Protein AF-A0A2V9VZ73-F1 (afdb_monomer_lite)

Foldseek 3Di:
DPQCPDDPPNHNPQFVHDDWAFDDPPPPDQQWAFFWKAAPVGDIFTFIAGSFTFDPDGAFAGIATPVRTRAKHWDDRPNFTDIDGSTCLCDDVVSCPPYDTPHDNVRSVVVVVVRVVCRVVVNDHHGD

Sequence (128 aa):
AFFGGSSIYNGLDLTNGVWFNTYSNKGKGTGKTAVEISFPKSSQLDLYWQDGPELNGWGEIISKYPDGTAAMVEGSSGKGWVILSGLHPEATASWESGMSFTTSVSSQNAYAKTLINAALNGTTLSHY

pLDDT: mean 90.58, std 9.81, range [54.84, 98.25]

Secondary structure (DSSP, 8-state):
--TTS--TTT----STT---PBPP-TT-SSS-EEEEEE-TTS-EEEEEESSPBP-TTSSEEEEE-TTS-EEEEEEEETTEEEEEESSBTT--TTTTTT---SS-HHHHHHHHHHHHHHHHHTPPPP--

Radius of gyration: 14.32 Å; chains: 1; bounding box: 33×35×33 Å

Structure (mmCIF, N/CA/C/O backbone):
data_AF-A0A2V9VZ73-F1
#
_entry.id   AF-A0A2V9VZ73-F1
#
loop_
_atom_site.group_PDB
_atom_site.id
_atom_site.type_symbol
_atom_site.label_atom_id
_atom_site.label_alt_id
_atom_site.label_comp_id
_atom_site.label_asym_id
_atom_site.label_entity_id
_atom_site.label_seq_id
_atom_site.pdbx_PDB_ins_code
_atom_site.Cartn_x
_atom_site.Cartn_y
_atom_site.Cartn_z
_atom_site.occupancy
_atom_site.B_iso_or_equiv
_atom_site.auth_seq_id
_atom_site.auth_comp_id
_atom_site.auth_asym_id
_atom_site.auth_atom_id
_atom_site.pdbx_PDB_model_num
ATOM 1 N N . ALA A 1 1 ? 10.093 11.565 -8.812 1.00 54.84 1 ALA A N 1
ATOM 2 C CA . ALA A 1 1 ? 9.963 10.150 -9.206 1.00 54.84 1 ALA A CA 1
ATOM 3 C C . ALA A 1 1 ? 9.982 9.302 -7.942 1.00 54.84 1 ALA A C 1
ATOM 5 O O . ALA A 1 1 ? 10.735 9.630 -7.030 1.00 54.84 1 ALA A O 1
ATOM 6 N N . PHE A 1 2 ? 9.130 8.281 -7.866 1.00 68.38 2 PHE A N 1
ATOM 7 C CA . PHE A 1 2 ? 9.147 7.291 -6.788 1.00 68.38 2 PHE A CA 1
ATOM 8 C C . PHE A 1 2 ? 10.454 6.483 -6.862 1.00 68.38 2 PHE A C 1
ATOM 10 O O . PHE A 1 2 ? 10.811 6.027 -7.943 1.00 68.38 2 PHE A O 1
ATOM 17 N N . PHE A 1 3 ? 11.183 6.336 -5.748 1.00 68.94 3 PHE A N 1
ATOM 18 C CA . PHE A 1 3 ? 12.552 5.789 -5.763 1.00 68.94 3 PHE A CA 1
ATOM 19 C C . PHE A 1 3 ? 12.641 4.358 -6.316 1.00 68.94 3 PHE A C 1
ATOM 21 O O . PHE A 1 3 ? 13.590 4.057 -7.033 1.00 68.94 3 PHE A O 1
ATOM 28 N N . GLY A 1 4 ? 11.660 3.504 -5.998 1.00 72.56 4 GLY A N 1
ATOM 29 C CA . GLY A 1 4 ? 11.609 2.114 -6.467 1.00 72.56 4 GLY A CA 1
ATOM 30 C C . GLY A 1 4 ? 11.021 1.930 -7.870 1.00 72.56 4 GLY A C 1
ATOM 31 O O . GLY A 1 4 ? 10.929 0.800 -8.339 1.00 72.56 4 GLY A O 1
ATOM 32 N N . GLY A 1 5 ? 10.574 3.013 -8.508 1.00 73.44 5 GLY A N 1
ATOM 33 C CA . GLY A 1 5 ? 10.045 2.997 -9.867 1.00 73.44 5 GLY A CA 1
ATOM 34 C C . GLY A 1 5 ? 11.133 3.294 -10.892 1.00 73.44 5 GLY A C 1
ATOM 35 O O . GLY A 1 5 ? 12.227 3.756 -10.554 1.00 73.44 5 GLY A O 1
ATOM 36 N N . SER A 1 6 ? 10.820 3.083 -12.166 1.00 77.38 6 SER A N 1
ATOM 37 C CA . SER A 1 6 ? 11.716 3.496 -13.245 1.00 77.38 6 SER A CA 1
ATOM 38 C C . SER A 1 6 ? 11.947 5.022 -13.206 1.00 77.38 6 SER A C 1
ATOM 40 O O . SER A 1 6 ? 11.026 5.796 -12.953 1.00 77.38 6 SER A O 1
ATOM 42 N N . SER A 1 7 ? 13.203 5.465 -13.368 1.00 78.00 7 SER A N 1
ATOM 43 C CA . SER A 1 7 ? 13.610 6.881 -13.359 1.00 78.00 7 SER A CA 1
ATOM 44 C C . SER A 1 7 ? 14.826 7.125 -14.251 1.00 78.00 7 SER A C 1
ATOM 46 O O . SER A 1 7 ? 15.785 6.360 -14.207 1.00 78.00 7 SER A O 1
ATOM 48 N N . ILE A 1 8 ? 14.831 8.229 -15.011 1.00 76.00 8 ILE A N 1
ATOM 49 C CA . ILE A 1 8 ? 15.982 8.644 -15.840 1.00 76.00 8 ILE A CA 1
ATOM 50 C C . ILE A 1 8 ? 17.152 9.224 -15.020 1.00 76.00 8 ILE A C 1
ATOM 52 O O . ILE A 1 8 ? 18.245 9.400 -15.551 1.00 76.00 8 ILE A O 1
ATOM 56 N N . TYR A 1 9 ? 16.940 9.514 -13.730 1.00 73.25 9 TYR A N 1
ATOM 57 C CA . TYR A 1 9 ? 17.959 10.032 -12.809 1.00 73.25 9 TYR A CA 1
ATOM 58 C C . TYR A 1 9 ? 17.984 9.204 -11.520 1.00 73.25 9 TYR A C 1
ATOM 60 O O . TYR A 1 9 ? 16.958 9.128 -10.842 1.00 73.25 9 TYR A O 1
ATOM 68 N N . ASN A 1 10 ? 19.147 8.627 -11.178 1.00 71.56 10 ASN A N 1
ATOM 69 C CA . ASN A 1 10 ? 19.444 7.930 -9.910 1.00 71.56 10 ASN A CA 1
ATOM 70 C C . ASN A 1 10 ? 18.314 7.009 -9.389 1.00 71.56 10 ASN A C 1
ATOM 72 O O . ASN A 1 10 ? 18.050 6.972 -8.188 1.00 71.56 10 ASN A O 1
ATOM 76 N N . GLY A 1 11 ? 17.617 6.310 -10.293 1.00 72.94 11 GLY A N 1
ATOM 77 C CA . GLY A 1 11 ? 16.510 5.415 -9.957 1.00 72.94 11 GLY A CA 1
ATOM 78 C C . GLY A 1 11 ? 16.971 4.014 -9.584 1.00 72.94 11 GLY A C 1
ATOM 79 O O . GLY A 1 11 ? 17.964 3.521 -10.122 1.00 72.94 11 GLY A O 1
ATOM 80 N N . LEU A 1 12 ? 16.212 3.359 -8.707 1.00 84.69 12 LEU A N 1
ATOM 81 C CA . LEU A 1 12 ? 16.268 1.917 -8.520 1.00 84.69 12 LEU A CA 1
ATOM 82 C C . LEU A 1 12 ? 15.029 1.320 -9.188 1.00 84.69 12 LEU A C 1
ATOM 84 O O . LEU A 1 12 ? 13.945 1.351 -8.617 1.00 84.69 12 LEU A O 1
ATOM 88 N N . ASP A 1 13 ? 15.180 0.788 -10.399 1.00 87.81 13 ASP A N 1
ATOM 89 C CA . ASP A 1 13 ? 14.053 0.200 -11.126 1.00 87.81 13 ASP A CA 1
ATOM 90 C C . ASP A 1 13 ? 13.719 -1.194 -10.577 1.00 87.81 13 ASP A C 1
ATOM 92 O O . ASP A 1 13 ? 14.221 -2.212 -11.056 1.00 87.81 13 ASP A O 1
ATOM 96 N N . LEU A 1 14 ? 12.865 -1.240 -9.551 1.00 91.38 14 LEU A N 1
ATOM 97 C CA . LEU A 1 14 ? 12.304 -2.495 -9.037 1.00 91.38 14 LEU A CA 1
ATOM 98 C C . LEU A 1 14 ? 11.129 -2.987 -9.888 1.00 91.38 14 LEU A C 1
ATOM 100 O O . LEU A 1 14 ? 10.669 -4.116 -9.724 1.00 91.38 14 LEU A O 1
ATOM 104 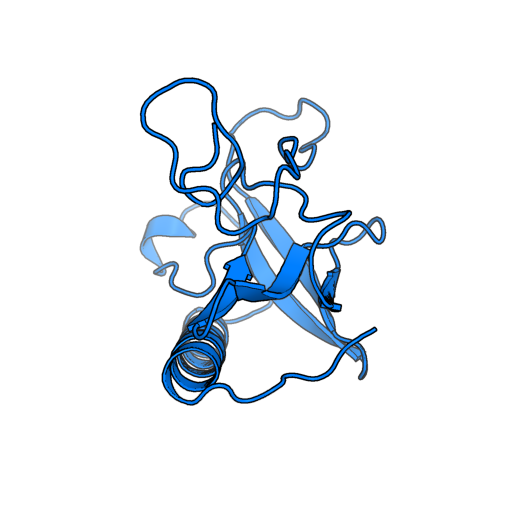N N . THR A 1 15 ? 10.665 -2.135 -10.796 1.00 92.12 15 TH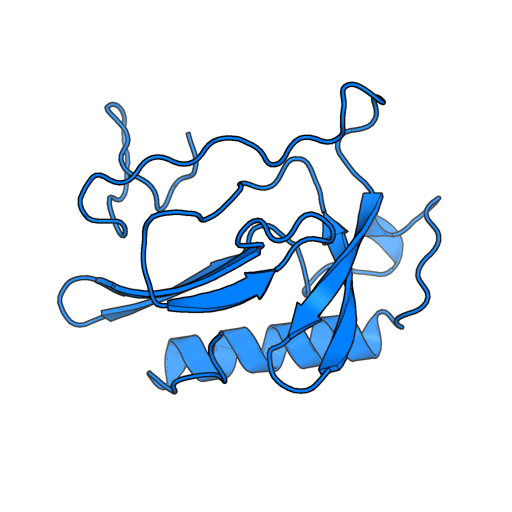R A N 1
ATOM 105 C CA . THR A 1 15 ? 9.372 -2.216 -11.470 1.00 92.12 15 THR A CA 1
ATOM 106 C C . THR A 1 15 ? 9.454 -2.654 -12.930 1.00 92.12 15 THR A C 1
ATOM 108 O O . THR A 1 15 ? 8.440 -2.667 -13.622 1.00 92.12 15 THR A O 1
ATOM 111 N N . ASN A 1 16 ? 10.646 -3.006 -13.417 1.00 89.38 16 ASN A N 1
ATOM 112 C CA . ASN A 1 16 ? 10.906 -3.363 -14.815 1.00 89.38 16 ASN A CA 1
ATOM 113 C C . ASN A 1 16 ? 10.366 -2.318 -15.810 1.00 89.38 16 ASN A C 1
ATOM 115 O O . ASN A 1 16 ? 9.711 -2.660 -16.795 1.00 89.38 16 ASN A O 1
ATOM 119 N N . GLY A 1 17 ? 10.623 -1.038 -15.547 1.00 88.81 17 GLY A N 1
ATOM 120 C CA . GLY A 1 17 ? 10.259 0.050 -16.452 1.00 88.81 17 GLY A CA 1
ATOM 121 C C . GLY A 1 17 ? 8.871 0.649 -16.226 1.00 88.81 17 GLY A C 1
ATOM 122 O O . GLY A 1 17 ? 8.515 1.585 -16.942 1.00 88.81 17 GLY A O 1
ATOM 123 N N . VAL A 1 18 ? 8.088 0.160 -15.258 1.00 90.75 18 VAL A N 1
ATOM 124 C CA . VAL A 1 18 ? 6.773 0.742 -14.945 1.00 90.75 18 VAL A CA 1
ATOM 125 C C . VAL A 1 18 ? 6.940 2.044 -14.160 1.00 90.75 18 VAL A C 1
ATOM 127 O O . VAL A 1 18 ? 7.726 2.147 -13.218 1.00 90.75 18 VAL A O 1
ATOM 130 N N . TRP A 1 19 ? 6.187 3.059 -14.576 1.00 88.31 19 TRP A N 1
ATOM 131 C CA . TRP A 1 19 ? 6.126 4.363 -13.928 1.00 88.31 19 TRP A CA 1
ATOM 132 C C . TRP A 1 19 ? 4.750 4.568 -13.314 1.00 88.31 19 TRP A C 1
ATOM 134 O O . TRP A 1 19 ? 3.739 4.187 -13.898 1.00 88.31 19 TRP A O 1
ATOM 144 N N . PHE A 1 20 ? 4.725 5.230 -12.164 1.00 88.56 20 PHE A N 1
ATOM 145 C CA . PHE A 1 20 ? 3.508 5.491 -11.409 1.00 88.56 20 PHE A CA 1
ATOM 146 C C . PHE A 1 20 ? 3.213 6.984 -11.341 1.00 88.56 20 PHE A C 1
ATOM 148 O O . PHE A 1 20 ? 4.123 7.793 -11.127 1.00 88.56 20 PHE A O 1
ATOM 155 N N . ASN A 1 21 ? 1.936 7.341 -11.467 1.00 87.19 21 ASN A N 1
ATOM 156 C CA . ASN A 1 21 ? 1.470 8.681 -11.134 1.00 87.19 21 ASN A CA 1
ATOM 157 C C . ASN A 1 21 ? 1.158 8.776 -9.638 1.00 87.19 21 ASN A C 1
ATOM 159 O O . ASN A 1 21 ? 1.040 7.776 -8.931 1.00 87.19 21 ASN A O 1
ATOM 163 N N . THR A 1 22 ? 0.991 10.000 -9.150 1.00 87.38 22 THR A N 1
ATOM 164 C CA . THR A 1 22 ? 0.407 10.233 -7.828 1.00 87.38 22 THR A CA 1
ATOM 165 C C . THR A 1 22 ? -1.072 9.853 -7.848 1.00 87.38 22 THR A C 1
ATOM 167 O O . THR A 1 22 ? -1.794 10.226 -8.775 1.00 87.38 22 THR A O 1
ATOM 170 N N . TYR A 1 23 ? -1.539 9.155 -6.812 1.00 88.19 23 TYR A N 1
ATOM 171 C CA . TYR A 1 23 ? -2.967 8.919 -6.629 1.00 88.19 23 TYR A CA 1
ATOM 172 C C . TYR A 1 23 ? -3.689 10.259 -6.412 1.00 88.19 23 TYR A C 1
ATOM 174 O O . TYR A 1 23 ? -3.267 11.096 -5.616 1.00 88.19 23 TYR A O 1
ATOM 182 N N . SER A 1 24 ? -4.761 10.523 -7.157 1.00 81.62 24 SER A N 1
ATOM 183 C CA . SER A 1 24 ? -5.355 11.863 -7.187 1.00 81.62 24 SER A CA 1
ATOM 184 C C . SER A 1 24 ? -6.199 12.162 -5.945 1.00 81.62 24 SER A C 1
ATOM 186 O O . SER A 1 24 ? -7.297 11.634 -5.788 1.00 81.62 24 SER A O 1
ATOM 188 N N . ASN A 1 25 ? -5.789 13.150 -5.141 1.00 74.19 25 ASN A N 1
ATOM 189 C CA . ASN A 1 25 ? -6.658 13.778 -4.129 1.00 74.19 25 ASN A CA 1
ATOM 190 C C . ASN A 1 25 ? -7.621 14.831 -4.733 1.00 74.19 25 ASN A C 1
ATOM 192 O O . ASN A 1 25 ? -8.036 15.786 -4.073 1.00 74.19 25 ASN A O 1
ATOM 196 N N . LYS A 1 26 ? -7.943 14.724 -6.031 1.00 72.50 26 LYS A N 1
ATOM 197 C CA . LYS A 1 26 ? -8.908 15.588 -6.744 1.00 72.50 26 LYS A CA 1
ATOM 198 C C . LYS A 1 26 ? -8.681 17.098 -6.534 1.00 72.50 26 LYS A C 1
ATOM 200 O O . LYS A 1 26 ? -9.639 17.863 -6.459 1.00 72.50 26 LYS A O 1
ATOM 205 N N . GLY A 1 27 ? -7.423 17.526 -6.406 1.00 60.94 27 GLY A N 1
ATOM 206 C CA . GLY A 1 27 ? -7.050 18.938 -6.259 1.00 60.94 27 GLY A CA 1
ATOM 207 C C . GLY A 1 27 ? -7.464 19.601 -4.938 1.00 60.94 27 GLY A C 1
ATOM 208 O O . GLY A 1 27 ? -7.468 20.826 -4.864 1.00 60.94 27 GLY A O 1
ATOM 209 N N . LYS A 1 28 ? -7.814 18.831 -3.896 1.00 60.84 28 LYS A N 1
ATOM 210 C CA . LYS A 1 28 ? -8.384 19.374 -2.648 1.00 60.84 28 LYS A CA 1
ATOM 211 C C . LYS A 1 28 ? -7.398 20.060 -1.695 1.00 60.84 28 LYS A C 1
ATOM 213 O O . LYS A 1 28 ? -7.845 20.670 -0.731 1.00 60.84 28 LYS A O 1
ATOM 218 N N . GLY A 1 29 ? -6.096 20.043 -1.981 1.00 59.91 29 GLY A N 1
ATOM 219 C CA . GLY A 1 29 ? -5.096 20.691 -1.129 1.00 59.91 29 GLY A CA 1
ATOM 220 C C . GLY A 1 29 ? -4.928 20.008 0.235 1.00 59.91 29 GLY A C 1
ATOM 221 O O . GLY A 1 29 ? -5.785 19.261 0.694 1.00 59.91 29 GLY A O 1
ATOM 222 N N . THR A 1 30 ? -3.767 20.242 0.852 1.00 61.03 30 THR A N 1
ATOM 223 C CA . THR A 1 30 ? -3.113 19.382 1.856 1.00 61.03 30 THR A CA 1
ATOM 224 C C . THR A 1 30 ? -2.923 17.965 1.334 1.00 61.03 30 THR A C 1
ATOM 226 O O . THR A 1 30 ? -3.831 17.141 1.337 1.00 61.03 30 THR A O 1
ATOM 229 N N . GLY A 1 31 ? -1.716 17.697 0.844 1.00 77.62 31 GLY A N 1
ATOM 230 C CA . GLY A 1 31 ? -1.282 16.396 0.357 1.00 77.62 31 GLY A CA 1
ATOM 23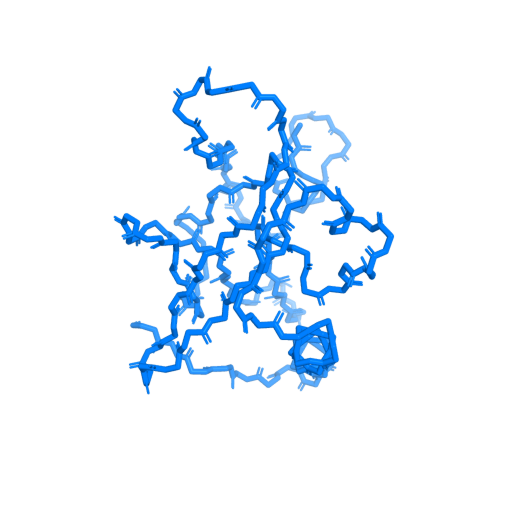1 C C . GLY A 1 31 ? -1.169 15.345 1.453 1.00 77.62 31 GLY A C 1
ATOM 232 O O . GLY A 1 31 ? -0.176 14.646 1.481 1.00 77.62 31 GLY A O 1
ATOM 233 N N . LYS A 1 32 ? -2.115 15.286 2.403 1.00 88.50 32 LYS A N 1
ATOM 234 C CA . LYS A 1 32 ? -2.268 14.214 3.385 1.00 88.50 32 LYS A CA 1
ATOM 235 C C . LYS A 1 32 ? -3.726 14.022 3.804 1.00 88.50 32 LYS A C 1
ATOM 237 O O . LYS A 1 32 ? -4.436 15.004 4.007 1.00 88.50 32 LYS A O 1
ATOM 242 N N . THR A 1 33 ? -4.170 12.779 3.945 1.00 91.75 33 THR A N 1
ATOM 243 C CA . THR A 1 33 ? -5.511 12.435 4.451 1.00 91.75 33 THR A CA 1
ATOM 244 C C . THR A 1 33 ? -5.546 10.988 4.941 1.00 91.75 33 THR A C 1
ATOM 246 O O . THR A 1 33 ? -4.693 10.183 4.570 1.00 91.75 33 THR A O 1
ATOM 249 N N . ALA A 1 34 ? -6.550 10.648 5.748 1.00 93.44 34 ALA A N 1
ATOM 250 C CA . ALA A 1 34 ? -6.956 9.260 5.927 1.00 93.44 34 ALA A CA 1
ATOM 251 C C . ALA A 1 34 ? -7.598 8.752 4.627 1.00 93.44 34 ALA A C 1
ATOM 253 O O . ALA A 1 34 ? -8.429 9.454 4.036 1.00 93.44 34 ALA A O 1
ATOM 254 N N . VAL A 1 35 ? -7.206 7.561 4.178 1.00 93.38 35 VAL A N 1
ATOM 255 C CA . VAL A 1 35 ? -7.793 6.887 3.015 1.00 93.38 35 VAL A CA 1
ATOM 256 C C . VAL A 1 35 ? -8.177 5.467 3.403 1.00 93.38 35 VAL A C 1
ATOM 258 O O . VAL A 1 35 ? -7.322 4.688 3.820 1.00 93.38 35 VAL A O 1
ATOM 261 N N . GLU A 1 36 ? -9.455 5.138 3.226 1.00 94.69 36 GLU A N 1
ATOM 262 C CA . GLU A 1 36 ? -9.974 3.783 3.402 1.00 94.69 36 GLU A CA 1
ATOM 263 C C . GLU A 1 36 ? -9.547 2.922 2.210 1.00 94.69 36 GLU A C 1
ATOM 265 O O . GLU A 1 36 ? -9.960 3.160 1.073 1.00 94.69 36 GLU A O 1
ATOM 270 N N . ILE A 1 37 ? -8.703 1.925 2.447 1.00 95.50 37 ILE A N 1
ATOM 271 C CA . ILE A 1 37 ? -8.343 0.929 1.437 1.00 95.50 37 ILE A CA 1
ATOM 272 C C . ILE A 1 37 ? -9.082 -0.378 1.690 1.00 95.50 37 ILE A C 1
ATOM 274 O O . ILE A 1 37 ? -9.452 -0.709 2.819 1.00 95.50 37 ILE A O 1
ATOM 278 N N . SER A 1 38 ? -9.269 -1.145 0.623 1.00 96.44 38 SER A N 1
ATOM 279 C CA . SER A 1 38 ? -9.933 -2.446 0.664 1.00 96.44 38 SER A CA 1
ATOM 280 C C . SER A 1 38 ? -8.970 -3.586 0.348 1.00 96.44 38 SER A C 1
ATOM 282 O O . SER A 1 38 ? -8.016 -3.417 -0.418 1.00 96.44 38 SER A O 1
ATOM 284 N N . PHE A 1 39 ? -9.245 -4.747 0.947 1.00 95.25 39 PHE A N 1
ATOM 285 C CA . PHE A 1 39 ? -8.559 -6.014 0.694 1.00 95.25 39 PHE A CA 1
ATOM 286 C C . PHE A 1 39 ? -9.518 -7.060 0.088 1.00 95.25 39 PHE A C 1
ATOM 288 O O . PHE A 1 39 ? -10.732 -6.978 0.308 1.00 95.25 39 PHE A O 1
ATOM 295 N N . PRO A 1 40 ? -9.009 -8.102 -0.601 1.00 90.38 40 PRO A N 1
ATOM 296 C CA . PRO A 1 40 ? -9.824 -9.071 -1.350 1.00 90.38 40 PRO A CA 1
ATOM 297 C C . PRO A 1 40 ? -10.901 -9.809 -0.538 1.00 90.38 40 PRO A C 1
ATOM 299 O O . PRO A 1 40 ? -11.889 -10.273 -1.097 1.00 90.38 40 PRO A O 1
ATOM 302 N N . LYS A 1 41 ? -10.729 -9.929 0.786 1.00 80.31 41 LYS A N 1
ATOM 303 C CA . LYS A 1 41 ? -11.647 -10.636 1.704 1.00 80.31 41 LYS A CA 1
ATOM 304 C C . LYS A 1 41 ? -12.495 -9.691 2.570 1.00 80.31 41 LYS A C 1
ATOM 306 O O . LYS A 1 41 ? -12.880 -10.049 3.679 1.00 80.31 41 LYS A O 1
ATOM 311 N N . SER A 1 42 ? -12.769 -8.488 2.062 1.00 65.19 42 SER A N 1
ATOM 312 C CA . SER A 1 42 ? -13.674 -7.483 2.649 1.00 65.19 42 SER A CA 1
ATOM 313 C C . SER A 1 42 ? -13.235 -6.849 3.972 1.00 65.19 42 SER A C 1
ATOM 315 O O . SER A 1 42 ? -14.018 -6.124 4.578 1.00 65.19 42 SER A O 1
ATOM 317 N N . SER A 1 43 ? -11.993 -7.049 4.418 1.00 83.81 43 SER A N 1
ATOM 318 C CA . SER A 1 43 ? -11.421 -6.163 5.433 1.00 83.81 43 SER A CA 1
ATOM 319 C C . SER A 1 43 ? -11.110 -4.801 4.806 1.00 83.81 43 SER A C 1
ATOM 321 O O . SER A 1 43 ? -10.639 -4.735 3.667 1.00 83.81 43 SER A O 1
ATOM 323 N N . GLN A 1 44 ? -11.358 -3.730 5.552 1.00 92.56 44 GLN A N 1
ATOM 324 C CA . GLN A 1 44 ? -10.974 -2.363 5.204 1.00 92.56 44 GLN A CA 1
ATOM 325 C C . GLN A 1 44 ? -10.041 -1.813 6.283 1.00 92.56 44 GLN A C 1
ATOM 327 O O . GLN A 1 44 ? -10.108 -2.243 7.438 1.00 92.56 44 GLN A O 1
ATOM 332 N N . LEU A 1 45 ? -9.156 -0.899 5.897 1.00 94.94 45 LEU A N 1
ATOM 333 C CA . LEU A 1 45 ? -8.308 -0.149 6.822 1.00 94.94 45 LEU A CA 1
ATOM 334 C C . LEU A 1 45 ? -8.218 1.298 6.352 1.00 94.94 45 LEU A C 1
ATOM 336 O O . LEU A 1 45 ? -7.919 1.547 5.185 1.00 94.94 45 LEU A O 1
ATOM 340 N N . ASP A 1 46 ? -8.387 2.231 7.282 1.00 95.25 46 ASP A N 1
ATOM 341 C CA . ASP A 1 46 ? -8.007 3.623 7.064 1.00 95.25 46 ASP A CA 1
ATOM 342 C C . ASP A 1 46 ? -6.516 3.761 7.324 1.00 95.25 46 ASP A C 1
ATOM 344 O O . ASP A 1 46 ? -6.056 3.482 8.433 1.00 95.25 46 ASP A O 1
ATOM 348 N N . LEU A 1 47 ? -5.769 4.202 6.314 1.00 95.94 47 LEU A N 1
ATOM 349 C CA . LEU A 1 47 ? -4.336 4.452 6.426 1.00 95.94 47 LEU A CA 1
ATOM 350 C C . LEU A 1 47 ? -4.004 5.894 6.067 1.00 95.94 47 LEU A C 1
ATOM 352 O O . LEU A 1 47 ? -4.678 6.533 5.253 1.00 95.94 47 LEU A O 1
ATOM 356 N N . TYR A 1 48 ? -2.934 6.402 6.672 1.00 95.62 48 TYR A N 1
ATOM 357 C CA . TYR A 1 48 ? -2.400 7.709 6.331 1.00 95.62 48 TYR A CA 1
ATOM 358 C C . TYR A 1 48 ? -1.849 7.682 4.906 1.00 95.62 48 TYR A C 1
ATOM 360 O O . TYR A 1 48 ? -0.993 6.868 4.557 1.00 95.62 48 TYR A O 1
ATOM 368 N N . TRP A 1 49 ? -2.317 8.604 4.083 1.00 94.00 49 TRP A N 1
ATOM 369 C CA . TRP A 1 49 ? -1.809 8.844 2.743 1.00 94.00 49 TRP A CA 1
ATOM 370 C C . TRP A 1 49 ? -1.206 10.242 2.697 1.00 94.00 49 TRP A C 1
ATOM 372 O O . TRP A 1 49 ? -1.791 11.162 3.266 1.00 94.00 49 TRP A O 1
ATOM 382 N N . GLN A 1 50 ? -0.070 10.408 2.014 1.00 91.75 50 GLN A N 1
ATOM 383 C CA . GLN A 1 50 ? 0.557 11.711 1.794 1.00 91.75 50 GLN A CA 1
ATOM 384 C C . GLN A 1 50 ? 1.147 11.809 0.385 1.00 91.75 50 GLN A C 1
ATOM 386 O O . GLN A 1 50 ? 2.325 11.523 0.184 1.00 91.75 50 GLN A O 1
ATOM 391 N N . ASP A 1 51 ? 0.316 12.166 -0.597 1.00 89.12 51 ASP A N 1
ATOM 392 C CA . ASP A 1 51 ? 0.703 12.266 -2.015 1.00 89.12 51 ASP A CA 1
ATOM 393 C C . ASP A 1 51 ? 1.371 10.990 -2.569 1.00 89.12 51 ASP A C 1
ATOM 395 O O . ASP A 1 51 ? 2.231 11.033 -3.453 1.00 89.12 51 ASP A O 1
ATOM 399 N N . GLY A 1 52 ? 0.968 9.830 -2.046 1.00 89.62 52 GLY A N 1
ATOM 400 C CA . GLY A 1 52 ? 1.497 8.536 -2.457 1.00 89.62 52 GLY A CA 1
ATOM 401 C C . GLY A 1 52 ? 1.025 8.103 -3.853 1.00 89.62 52 GLY A C 1
ATOM 402 O O . GLY A 1 52 ? 0.007 8.597 -4.355 1.00 89.62 52 GLY A O 1
ATOM 403 N N . PRO A 1 53 ? 1.761 7.191 -4.511 1.00 91.56 53 PRO A N 1
ATOM 404 C CA . PRO A 1 53 ? 1.469 6.758 -5.873 1.00 91.56 53 PRO A CA 1
ATOM 405 C C . PRO A 1 53 ? 0.188 5.920 -6.000 1.00 91.56 53 PRO A C 1
ATOM 407 O O . PRO A 1 53 ? -0.266 5.276 -5.050 1.00 91.56 53 PRO A O 1
ATOM 410 N N . GLU A 1 54 ? -0.353 5.891 -7.217 1.00 93.38 54 GLU A N 1
ATOM 411 C CA . GLU A 1 54 ? -1.113 4.741 -7.715 1.00 93.38 54 GLU A CA 1
ATOM 412 C C . GLU A 1 54 ? -0.146 3.651 -8.187 1.00 93.38 54 GLU A C 1
ATOM 414 O O . GLU A 1 54 ? 0.891 3.959 -8.761 1.00 93.38 54 GLU A O 1
ATOM 419 N N . LEU A 1 55 ? -0.461 2.376 -7.966 1.00 95.19 55 LEU A N 1
ATOM 420 C CA . LEU A 1 55 ? 0.472 1.273 -8.244 1.00 95.19 55 LEU A CA 1
ATOM 421 C C . LEU A 1 55 ? -0.014 0.339 -9.359 1.00 95.19 55 LEU A C 1
ATOM 423 O O . LEU A 1 55 ? 0.275 -0.854 -9.368 1.00 95.19 55 LEU A O 1
ATOM 427 N N . ASN A 1 56 ? -0.774 0.873 -10.314 1.00 94.12 56 ASN A N 1
ATOM 428 C CA . ASN A 1 56 ? -1.272 0.098 -11.446 1.00 94.12 56 ASN A CA 1
ATOM 429 C C . ASN A 1 56 ? -0.130 -0.335 -12.381 1.00 94.12 56 ASN A C 1
ATOM 431 O O . ASN A 1 56 ? 0.765 0.446 -12.693 1.00 94.12 56 ASN A O 1
ATOM 435 N N . GLY A 1 57 ? -0.219 -1.560 -12.905 1.00 93.69 57 GLY A N 1
ATOM 436 C CA . GLY A 1 57 ? 0.650 -2.033 -13.987 1.00 93.69 57 GLY A CA 1
ATOM 437 C C . GLY A 1 57 ? 1.921 -2.766 -13.554 1.00 93.69 57 GLY A C 1
ATOM 438 O O . GLY A 1 57 ? 2.676 -3.183 -14.428 1.00 93.69 57 GLY A O 1
ATOM 439 N N . TRP A 1 58 ? 2.154 -2.978 -12.255 1.00 95.81 58 TRP A N 1
ATOM 440 C CA . TRP A 1 58 ? 3.247 -3.825 -11.768 1.00 95.81 58 TRP A CA 1
ATOM 441 C C . TRP A 1 58 ? 2.819 -4.669 -10.565 1.00 95.81 58 TRP A C 1
ATOM 443 O O . TRP A 1 58 ? 2.224 -4.146 -9.626 1.00 95.81 58 TRP A O 1
ATOM 453 N N . GLY A 1 59 ? 3.193 -5.950 -10.576 1.00 96.25 59 GLY A N 1
ATOM 454 C CA . GLY A 1 59 ? 2.923 -6.882 -9.482 1.00 96.25 59 GLY A CA 1
ATOM 455 C C . GLY A 1 59 ? 1.453 -7.286 -9.344 1.00 96.25 59 GLY A C 1
ATOM 456 O O . GLY A 1 59 ? 0.592 -6.886 -10.128 1.00 96.25 59 GLY A O 1
ATOM 457 N N . GLU A 1 60 ? 1.191 -8.098 -8.327 1.00 97.75 60 GLU A N 1
ATOM 458 C CA . GLU A 1 60 ? -0.143 -8.535 -7.922 1.00 97.75 60 GLU A CA 1
ATOM 459 C C . GLU A 1 60 ? -0.746 -7.544 -6.922 1.00 97.75 60 GLU A C 1
ATOM 461 O O . GLU A 1 60 ? -0.052 -7.028 -6.041 1.00 97.75 60 GLU A O 1
ATOM 466 N N . ILE A 1 61 ? -2.047 -7.269 -7.041 1.00 97.94 61 ILE A N 1
ATOM 467 C CA . ILE A 1 61 ? -2.723 -6.236 -6.245 1.00 97.94 61 ILE A CA 1
ATOM 468 C C . ILE A 1 61 ? -3.115 -6.791 -4.876 1.00 97.94 61 ILE A C 1
ATOM 470 O O . ILE A 1 61 ? -3.987 -7.652 -4.776 1.00 97.94 61 ILE A O 1
ATOM 474 N N . ILE A 1 62 ? -2.540 -6.225 -3.813 1.00 96.88 62 ILE A N 1
ATOM 475 C CA . ILE A 1 62 ? -2.862 -6.564 -2.417 1.00 96.88 62 ILE A CA 1
ATOM 476 C C . ILE A 1 62 ? -4.053 -5.744 -1.919 1.00 96.88 62 ILE A C 1
ATOM 478 O O . ILE A 1 62 ? -4.914 -6.252 -1.203 1.00 96.88 62 ILE A O 1
ATOM 482 N N . SER A 1 63 ? -4.094 -4.456 -2.265 1.00 97.38 63 SER A N 1
ATOM 483 C CA . SER A 1 63 ? -5.140 -3.542 -1.811 1.00 97.38 63 SER A CA 1
ATOM 484 C C . SER A 1 63 ? -5.505 -2.511 -2.865 1.00 97.38 63 SER A C 1
ATOM 486 O O . SER A 1 63 ? -4.711 -2.189 -3.755 1.00 97.38 63 SER A O 1
ATOM 488 N N . LYS A 1 64 ? -6.724 -1.981 -2.754 1.00 96.88 64 LYS A N 1
ATOM 489 C CA . LYS A 1 64 ? -7.252 -0.955 -3.655 1.00 96.88 64 LYS A CA 1
ATOM 490 C C . LYS A 1 64 ? -7.703 0.280 -2.891 1.00 96.88 64 LYS A C 1
ATOM 492 O O . LYS A 1 64 ? -8.299 0.166 -1.818 1.00 96.88 64 LYS A O 1
ATOM 497 N N . TYR A 1 65 ? -7.453 1.441 -3.486 1.00 95.19 65 TYR A N 1
ATOM 498 C CA . TYR A 1 65 ? -8.089 2.704 -3.132 1.00 95.19 65 TYR A CA 1
ATOM 499 C C . TYR A 1 65 ? -9.614 2.638 -3.367 1.00 95.19 65 TYR A C 1
ATOM 501 O O . TYR A 1 65 ? -10.079 1.745 -4.085 1.00 95.19 65 TYR A O 1
ATOM 509 N N . PRO A 1 66 ? -10.411 3.581 -2.822 1.00 92.88 66 PRO A N 1
ATOM 510 C CA . PRO A 1 66 ? -11.872 3.566 -2.960 1.00 92.88 66 PRO A CA 1
ATOM 511 C C . PRO A 1 66 ? -12.401 3.556 -4.399 1.00 92.88 66 PRO A C 1
ATOM 513 O O . PRO A 1 66 ? -13.505 3.078 -4.644 1.00 92.88 66 PRO A O 1
ATOM 516 N N . ASP A 1 67 ? -11.642 4.093 -5.356 1.00 92.38 67 ASP A N 1
ATOM 517 C CA . ASP A 1 67 ? -12.015 4.110 -6.776 1.00 92.38 67 ASP A CA 1
ATOM 518 C C . ASP A 1 67 ? -11.587 2.844 -7.544 1.00 92.38 67 ASP A C 1
ATOM 520 O O . ASP A 1 67 ? -11.812 2.746 -8.750 1.00 92.38 67 ASP A O 1
ATOM 524 N N . GLY A 1 68 ? -11.003 1.862 -6.851 1.00 93.75 68 GLY A N 1
ATOM 525 C CA . GLY A 1 68 ? -10.530 0.601 -7.419 1.00 93.75 68 GLY A CA 1
ATOM 526 C C . GLY A 1 68 ? -9.079 0.623 -7.907 1.00 93.75 68 GLY A C 1
ATOM 527 O O . GLY A 1 68 ? -8.564 -0.433 -8.281 1.00 93.75 68 GLY A O 1
ATOM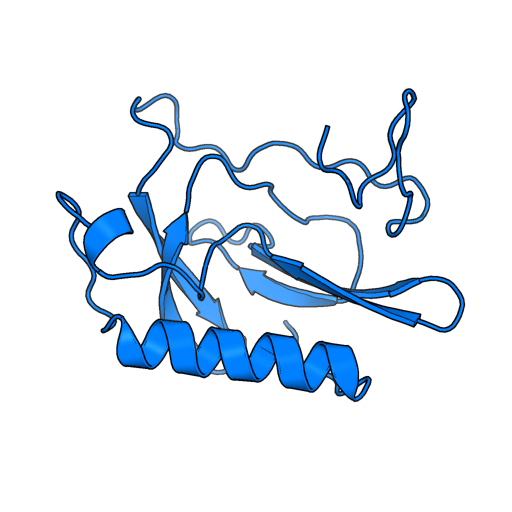 528 N N . THR A 1 69 ? -8.411 1.779 -7.873 1.00 95.81 69 THR A N 1
ATOM 529 C CA . THR A 1 69 ? -6.989 1.930 -8.217 1.00 95.81 69 THR A CA 1
ATOM 530 C C . THR A 1 69 ? -6.108 1.114 -7.271 1.00 95.81 69 THR A C 1
ATOM 532 O O . THR A 1 69 ? -6.369 1.071 -6.068 1.00 95.81 69 THR A O 1
ATOM 535 N N . ALA A 1 70 ? -5.047 0.477 -7.777 1.00 96.94 70 ALA A N 1
ATOM 536 C CA . ALA A 1 70 ? -4.125 -0.286 -6.937 1.00 96.94 70 ALA A CA 1
ATOM 537 C C . ALA A 1 70 ? -3.400 0.621 -5.921 1.00 96.94 70 ALA A C 1
ATOM 539 O O . ALA A 1 70 ? -2.745 1.598 -6.293 1.00 96.94 70 ALA A O 1
ATOM 540 N N . ALA A 1 71 ? -3.522 0.273 -4.639 1.00 96.31 71 ALA A N 1
ATOM 541 C CA . ALA A 1 71 ? -2.965 1.003 -3.500 1.00 96.31 71 ALA A CA 1
ATOM 542 C C . ALA A 1 71 ? -1.702 0.344 -2.934 1.00 96.31 71 ALA A C 1
ATOM 544 O O . ALA A 1 71 ? -0.787 1.032 -2.477 1.00 96.31 71 ALA A O 1
ATOM 545 N N . MET A 1 72 ? -1.647 -0.987 -2.971 1.00 97.19 72 MET A N 1
ATOM 546 C CA . MET A 1 72 ? -0.474 -1.783 -2.623 1.00 97.19 72 MET A CA 1
ATOM 547 C C . MET A 1 72 ? -0.361 -2.951 -3.589 1.00 97.19 72 MET A C 1
ATOM 549 O O . MET A 1 72 ? -1.368 -3.578 -3.932 1.00 97.19 72 MET A O 1
ATOM 553 N N . VAL A 1 73 ? 0.868 -3.255 -3.983 1.00 97.75 73 VAL A N 1
ATOM 554 C CA . VAL A 1 73 ? 1.187 -4.357 -4.891 1.00 97.75 73 VAL A CA 1
ATOM 555 C C . VAL A 1 73 ? 2.424 -5.097 -4.409 1.00 97.75 73 VAL A C 1
ATOM 557 O O . VAL A 1 73 ? 3.274 -4.521 -3.724 1.00 97.75 73 VAL A O 1
ATOM 560 N N . GLU A 1 74 ? 2.545 -6.363 -4.781 1.00 97.81 74 GLU A N 1
ATOM 561 C CA . GLU A 1 74 ? 3.744 -7.158 -4.526 1.00 97.81 74 GLU A CA 1
ATOM 562 C C . GLU A 1 74 ? 4.197 -7.939 -5.749 1.00 97.81 74 GLU A C 1
ATOM 564 O O . GLU A 1 74 ? 3.420 -8.260 -6.643 1.00 97.81 74 GLU A O 1
ATOM 569 N N . GLY A 1 75 ? 5.484 -8.253 -5.791 1.00 97.06 75 GLY A N 1
ATOM 570 C CA . GLY A 1 75 ? 6.051 -9.022 -6.880 1.00 97.06 75 GLY A CA 1
ATOM 571 C C . GLY A 1 75 ? 7.538 -9.260 -6.711 1.00 97.06 75 GLY A C 1
ATOM 572 O O . GLY A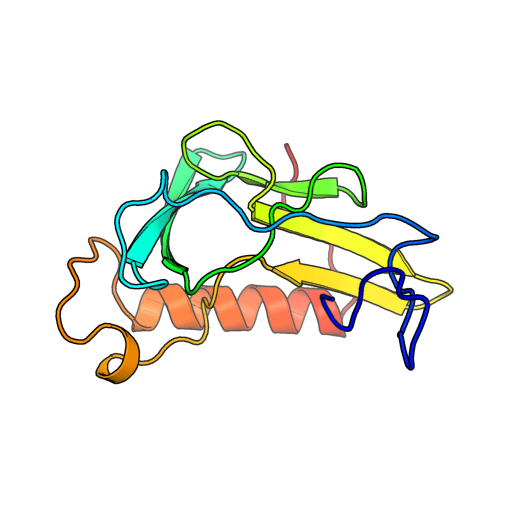 1 75 ? 8.190 -8.766 -5.789 1.00 97.06 75 GLY A O 1
ATOM 573 N N . SER A 1 76 ? 8.090 -10.045 -7.631 1.00 95.94 76 SER A N 1
ATOM 574 C CA . SER A 1 76 ? 9.527 -10.293 -7.677 1.00 95.94 76 SER A CA 1
ATOM 575 C C . SER A 1 76 ? 10.257 -9.222 -8.485 1.00 95.94 76 SER A C 1
ATOM 577 O O . SER A 1 76 ? 9.813 -8.831 -9.564 1.00 95.94 76 SER A O 1
ATOM 579 N N . SER A 1 77 ? 11.425 -8.811 -7.993 1.00 94.44 77 SER A N 1
ATOM 580 C CA . SER A 1 77 ? 12.391 -7.996 -8.732 1.00 94.44 77 SER A CA 1
ATOM 581 C C . SER A 1 77 ? 13.755 -8.683 -8.690 1.00 94.44 77 SER A C 1
ATOM 583 O O . SER A 1 77 ? 14.375 -8.831 -7.631 1.00 94.44 77 SER A O 1
ATOM 585 N N . GLY A 1 78 ? 14.195 -9.208 -9.836 1.00 92.25 78 GLY A N 1
ATOM 586 C CA . GLY A 1 78 ? 15.309 -10.153 -9.884 1.00 92.25 78 GLY A CA 1
ATOM 587 C C . GLY A 1 78 ? 15.026 -11.386 -9.016 1.00 92.25 78 GLY A C 1
ATOM 588 O O . GLY A 1 78 ? 14.080 -12.123 -9.270 1.00 92.25 78 GLY A O 1
ATOM 589 N N . LYS A 1 79 ? 15.854 -11.609 -7.987 1.00 93.00 79 LYS A N 1
ATOM 590 C CA . LYS A 1 79 ? 15.666 -12.681 -6.986 1.00 93.00 79 LYS A CA 1
ATOM 591 C C . LYS A 1 79 ? 15.012 -12.196 -5.684 1.00 93.00 79 LYS A C 1
ATOM 593 O O . LYS A 1 79 ? 14.871 -12.987 -4.757 1.00 93.00 79 LYS A O 1
ATOM 598 N N . GLY A 1 80 ? 14.708 -10.903 -5.579 1.00 94.38 80 GLY A N 1
ATOM 599 C CA . GLY A 1 80 ? 14.124 -10.297 -4.386 1.00 94.38 80 GLY A CA 1
ATOM 600 C C . GLY A 1 80 ? 12.600 -10.288 -4.425 1.00 94.38 80 GLY A C 1
ATOM 601 O O . GLY A 1 80 ? 12.002 -10.293 -5.502 1.00 94.38 80 GLY A O 1
ATOM 602 N N . TRP A 1 81 ? 11.991 -10.226 -3.242 1.00 96.50 81 TRP A N 1
ATOM 603 C CA . TRP A 1 81 ? 10.564 -9.979 -3.059 1.00 96.50 81 TRP A CA 1
ATOM 604 C C . TRP A 1 81 ? 10.348 -8.515 -2.684 1.00 96.50 81 TRP A C 1
ATOM 606 O O . TRP A 1 81 ? 11.053 -7.980 -1.826 1.00 96.50 81 TRP A O 1
ATOM 616 N N . VAL A 1 82 ? 9.408 -7.856 -3.350 1.00 96.62 82 VAL A N 1
ATOM 617 C CA . VAL A 1 82 ? 9.150 -6.426 -3.192 1.00 96.62 82 VAL A CA 1
ATOM 618 C C . VAL A 1 82 ? 7.666 -6.223 -2.934 1.00 96.62 82 VAL A C 1
ATOM 620 O O . VAL A 1 82 ? 6.826 -6.765 -3.646 1.00 96.62 82 VAL A O 1
ATOM 623 N N . ILE A 1 83 ? 7.365 -5.398 -1.935 1.00 97.50 83 ILE A N 1
ATOM 624 C CA . ILE A 1 83 ? 6.030 -4.862 -1.683 1.00 97.50 83 ILE A CA 1
ATOM 625 C C . ILE A 1 83 ? 6.123 -3.348 -1.826 1.00 97.50 83 ILE A C 1
ATOM 627 O O . ILE A 1 83 ? 6.958 -2.711 -1.180 1.00 97.50 83 ILE A O 1
ATOM 631 N N . LEU A 1 84 ? 5.276 -2.776 -2.675 1.00 96.44 84 LEU A N 1
ATOM 632 C CA . LEU A 1 84 ? 5.138 -1.335 -2.843 1.00 96.44 84 LEU A CA 1
ATOM 633 C C . LEU A 1 84 ? 3.837 -0.881 -2.184 1.00 96.44 84 LEU A C 1
ATOM 635 O O . LEU A 1 84 ? 2.790 -1.506 -2.356 1.00 96.44 84 LEU A O 1
ATOM 639 N N . SER A 1 85 ? 3.908 0.221 -1.440 1.00 96.19 85 SER A N 1
ATOM 640 C CA . SER A 1 85 ? 2.764 0.819 -0.757 1.00 96.19 85 SER A CA 1
ATOM 641 C C . SER A 1 85 ? 2.623 2.282 -1.144 1.00 96.19 85 SER A C 1
ATOM 643 O O . SER A 1 85 ? 3.576 3.051 -1.029 1.00 96.19 85 SER A O 1
ATOM 645 N N . GLY A 1 86 ? 1.424 2.664 -1.582 1.00 95.00 86 GLY A N 1
ATOM 646 C CA . GLY A 1 86 ? 1.046 4.058 -1.802 1.00 95.00 86 GLY A CA 1
ATOM 647 C C . GLY A 1 86 ? 0.615 4.786 -0.525 1.00 95.00 86 GLY A C 1
ATOM 648 O O . GLY A 1 86 ? 0.328 5.978 -0.563 1.00 95.00 86 GLY A O 1
ATOM 649 N N . LEU A 1 87 ? 0.550 4.081 0.606 1.00 95.06 87 LEU A N 1
ATOM 650 C CA . LEU A 1 87 ? 0.113 4.601 1.903 1.00 95.06 87 LEU A CA 1
ATOM 651 C C . LEU A 1 87 ? 1.176 4.330 2.975 1.00 95.06 87 LEU A C 1
ATOM 653 O O . LEU A 1 87 ? 2.100 3.543 2.752 1.00 95.06 87 LEU A O 1
ATOM 657 N N . HIS A 1 88 ? 1.001 4.932 4.151 1.00 96.38 88 HIS A N 1
ATOM 658 C CA . HIS A 1 88 ? 1.881 4.787 5.310 1.00 96.38 88 HIS A CA 1
ATOM 659 C C . HIS A 1 88 ? 1.191 4.042 6.469 1.00 96.38 88 HIS A C 1
ATOM 661 O O . HIS A 1 88 ? 0.729 4.675 7.422 1.00 96.38 88 HIS A O 1
ATOM 667 N N . PRO A 1 89 ? 1.103 2.698 6.443 1.00 96.81 89 PRO A N 1
ATOM 668 C CA . PRO A 1 89 ? 0.616 1.932 7.591 1.00 96.81 89 PRO A CA 1
ATOM 669 C C . PRO A 1 89 ? 1.483 2.088 8.856 1.00 96.81 89 PRO A C 1
ATOM 671 O O . PRO A 1 89 ? 1.050 1.760 9.960 1.00 96.81 89 PRO A O 1
ATOM 674 N N . GLU A 1 90 ? 2.719 2.567 8.718 1.00 97.50 90 GLU A N 1
ATOM 675 C CA . GLU A 1 90 ? 3.649 2.876 9.807 1.00 97.50 90 GLU A CA 1
ATOM 676 C C . GLU A 1 90 ? 3.411 4.243 10.462 1.00 97.50 90 GLU A C 1
ATOM 678 O O . GLU A 1 90 ? 4.102 4.579 11.428 1.00 97.50 90 GLU A O 1
ATOM 683 N N . ALA A 1 91 ? 2.467 5.038 9.946 1.00 97.31 91 ALA A N 1
ATOM 684 C CA . ALA A 1 91 ? 2.183 6.364 10.471 1.00 97.31 91 ALA A CA 1
ATOM 685 C C . ALA A 1 91 ? 1.888 6.321 11.978 1.00 97.31 91 ALA A C 1
ATOM 687 O O . ALA A 1 91 ? 1.259 5.403 12.508 1.00 97.31 91 ALA A O 1
ATOM 688 N N . THR A 1 92 ? 2.387 7.335 12.684 1.00 96.81 92 THR A N 1
ATOM 689 C CA . THR A 1 92 ? 2.157 7.498 14.124 1.00 96.81 92 THR A CA 1
ATOM 690 C C . THR A 1 92 ? 0.975 8.429 14.370 1.00 96.81 92 THR A C 1
ATOM 692 O O . THR A 1 92 ? 0.638 9.250 13.518 1.00 96.81 92 THR A O 1
ATOM 695 N N . ALA A 1 93 ? 0.428 8.420 15.589 1.00 95.88 93 ALA A N 1
ATOM 696 C CA . ALA A 1 93 ? -0.639 9.343 15.996 1.00 95.88 93 ALA A CA 1
ATOM 697 C C . ALA A 1 93 ? -0.310 10.828 15.717 1.00 95.88 93 ALA A C 1
ATOM 699 O O . ALA A 1 93 ? -1.196 11.629 15.435 1.00 95.88 93 ALA A O 1
ATOM 700 N N . SER A 1 94 ? 0.973 11.209 15.775 1.00 96.38 94 SER A N 1
ATOM 701 C CA . SER A 1 94 ? 1.404 12.583 15.480 1.00 96.38 94 SER A CA 1
ATOM 702 C C . SER A 1 94 ? 1.229 12.970 14.007 1.00 96.38 94 SER A C 1
ATOM 704 O O . SER A 1 94 ? 0.932 14.127 13.711 1.00 96.38 94 SER A O 1
ATOM 706 N N . TRP A 1 95 ? 1.366 12.011 13.086 1.00 95.19 95 TRP A N 1
ATOM 707 C CA . TRP A 1 95 ? 1.167 12.231 11.652 1.00 95.19 95 TRP A CA 1
ATOM 708 C C . TRP A 1 95 ? -0.320 12.400 11.340 1.00 95.19 95 TRP A C 1
ATOM 710 O O . TRP A 1 95 ? -0.681 13.295 10.573 1.00 95.19 95 TRP A O 1
ATOM 720 N N . GLU A 1 96 ? -1.160 11.607 12.015 1.00 94.25 96 GLU A N 1
ATOM 721 C CA . GLU A 1 96 ? -2.629 11.608 11.945 1.00 94.25 96 GLU A CA 1
ATOM 722 C C . GLU A 1 96 ? -3.297 12.859 12.536 1.00 94.25 96 GLU A C 1
ATOM 724 O O . GLU A 1 96 ? -4.504 13.054 12.391 1.00 94.25 96 GLU A O 1
ATOM 729 N N . SER A 1 97 ? -2.524 13.740 13.176 1.00 92.00 97 SER A N 1
ATOM 730 C CA . SER A 1 97 ? -3.044 14.954 13.801 1.00 92.00 97 SER A CA 1
ATOM 731 C C . SER A 1 97 ? -3.849 15.811 12.814 1.00 92.00 97 SER A C 1
ATOM 733 O O . SER A 1 97 ? -3.361 16.187 11.741 1.00 92.00 97 SER A O 1
ATOM 735 N N . GLY A 1 98 ? -5.089 16.129 13.199 1.00 90.25 98 GLY A N 1
ATOM 736 C CA . GLY A 1 98 ? -6.024 16.930 12.405 1.00 90.25 98 GLY A CA 1
ATOM 737 C C . GLY A 1 98 ? -6.821 16.153 11.350 1.00 90.25 98 GLY A C 1
ATOM 738 O O . GLY A 1 98 ? -7.524 16.779 10.561 1.00 90.25 98 GLY A O 1
ATOM 739 N N . MET A 1 99 ? -6.733 14.822 11.325 1.00 91.88 99 MET A N 1
ATOM 740 C CA . MET A 1 99 ? -7.511 13.950 10.438 1.00 91.88 99 MET A CA 1
ATOM 741 C C . MET A 1 99 ? -8.461 13.050 11.237 1.00 91.88 99 MET A C 1
ATOM 743 O O . MET A 1 99 ? -8.391 12.967 12.461 1.00 91.88 99 MET A O 1
ATOM 747 N N . SER A 1 100 ? -9.388 12.398 10.538 1.00 92.56 100 SER A N 1
ATOM 748 C CA . SER A 1 100 ? -10.332 11.443 11.124 1.00 92.56 100 SER A CA 1
ATOM 749 C C . SER A 1 100 ? -10.083 10.059 10.545 1.00 92.56 100 SER A C 1
ATOM 751 O O . SER A 1 100 ? -10.131 9.893 9.331 1.00 92.56 100 SER A O 1
ATOM 753 N N . PHE A 1 101 ? -9.834 9.095 11.427 1.00 94.69 101 PHE A N 1
ATOM 754 C CA . PHE A 1 101 ? -9.625 7.688 11.103 1.00 94.69 101 PHE A CA 1
ATOM 755 C C . PHE A 1 101 ? -10.659 6.850 11.853 1.00 94.69 101 PHE A C 1
ATOM 757 O O . PHE A 1 101 ? -10.931 7.097 13.029 1.00 94.69 101 PHE A O 1
ATOM 764 N N . THR A 1 102 ? -11.208 5.836 11.195 1.00 95.19 102 THR A N 1
ATOM 765 C CA . THR A 1 102 ? -12.002 4.778 11.840 1.00 95.19 102 THR A CA 1
ATOM 766 C C . THR A 1 102 ? -11.109 3.658 12.380 1.00 95.19 102 THR A C 1
ATOM 768 O O . THR A 1 102 ? -11.475 2.959 13.324 1.00 95.19 102 THR A O 1
ATOM 771 N N . THR A 1 103 ? -9.908 3.511 11.814 1.00 95.75 103 THR A N 1
ATOM 772 C CA . THR A 1 103 ? -8.915 2.496 12.184 1.00 95.75 103 THR A CA 1
ATOM 773 C C . THR A 1 103 ? -7.911 3.052 13.194 1.00 95.75 103 THR A C 1
ATOM 775 O O . THR A 1 103 ? -7.314 4.101 12.972 1.00 95.75 103 THR A O 1
ATOM 778 N N . SER A 1 104 ? -7.660 2.330 14.291 1.00 96.62 104 SER A N 1
ATOM 779 C CA . SER A 1 104 ? -6.675 2.749 15.298 1.00 96.62 104 SER A CA 1
ATOM 780 C C . SER A 1 104 ? -5.235 2.684 14.775 1.00 96.62 104 SER A C 1
ATOM 782 O O . SER A 1 104 ? -4.875 1.726 14.090 1.00 96.62 104 SER A O 1
ATOM 784 N N . VAL A 1 105 ? -4.370 3.609 15.213 1.00 97.31 105 VAL A N 1
ATOM 785 C CA . VAL A 1 105 ? -2.912 3.595 14.939 1.00 97.31 105 VAL A CA 1
ATOM 786 C C . VAL A 1 105 ? -2.292 2.217 15.200 1.00 97.31 105 VAL A C 1
ATOM 788 O O . VAL A 1 105 ? -1.498 1.715 14.409 1.00 97.31 105 VAL A O 1
ATOM 791 N N . SER A 1 106 ? -2.694 1.551 16.288 1.00 97.62 106 SER A N 1
ATOM 792 C CA . SER A 1 106 ? -2.206 0.207 16.621 1.00 97.62 106 SER A CA 1
ATOM 793 C C . SER A 1 106 ? -2.547 -0.842 15.558 1.00 97.62 106 SER A C 1
ATOM 795 O O . SER A 1 106 ? -1.721 -1.710 15.280 1.00 97.62 106 SER A O 1
ATOM 797 N N . SER A 1 107 ? -3.732 -0.762 14.948 1.00 96.94 107 SER A N 1
ATOM 798 C CA . SER A 1 107 ? -4.163 -1.680 13.888 1.00 96.94 107 SER A CA 1
ATOM 799 C C . SER A 1 107 ? -3.424 -1.396 12.581 1.00 96.94 107 SER A C 1
ATOM 801 O O . SER A 1 107 ? -2.980 -2.329 11.914 1.00 96.94 107 SER A O 1
ATOM 803 N N . GLN A 1 108 ? -3.206 -0.119 12.257 1.00 96.81 108 GLN A N 1
ATOM 804 C CA . GLN A 1 108 ? -2.413 0.290 11.095 1.00 96.81 108 GLN A CA 1
ATOM 805 C C . GLN A 1 108 ? -0.964 -0.205 11.217 1.00 96.81 108 GLN A C 1
ATOM 807 O O . GLN A 1 108 ? -0.453 -0.878 10.323 1.00 96.81 108 GLN A O 1
ATOM 812 N N . ASN A 1 109 ? -0.323 0.015 12.370 1.00 97.88 109 ASN A N 1
ATOM 813 C CA . ASN A 1 109 ? 1.055 -0.421 12.604 1.00 97.88 109 ASN A CA 1
ATOM 814 C C . ASN A 1 109 ? 1.182 -1.956 12.689 1.00 97.88 109 ASN A C 1
ATOM 816 O O . ASN A 1 109 ? 2.201 -2.520 12.282 1.00 97.88 109 ASN A O 1
ATOM 820 N N . ALA A 1 110 ? 0.151 -2.664 13.166 1.00 97.75 110 ALA A N 1
ATOM 821 C CA . ALA A 1 110 ? 0.097 -4.125 13.071 1.00 97.75 110 ALA A CA 1
ATOM 822 C C . ALA A 1 110 ? 0.068 -4.591 11.605 1.00 97.75 110 ALA A C 1
ATOM 824 O O . ALA A 1 110 ? 0.721 -5.580 11.249 1.00 97.75 110 ALA A O 1
ATOM 825 N N . TYR A 1 111 ? -0.622 -3.851 10.736 1.00 96.94 111 TYR A N 1
ATOM 826 C CA . TYR A 1 111 ? -0.591 -4.108 9.303 1.00 96.94 111 TYR A CA 1
ATOM 827 C C . TYR A 1 111 ? 0.772 -3.759 8.680 1.00 96.94 111 TYR A C 1
ATOM 829 O O . TYR A 1 111 ? 1.301 -4.561 7.913 1.00 96.94 111 TYR A O 1
ATOM 837 N N . ALA A 1 112 ? 1.427 -2.669 9.098 1.00 97.94 112 ALA A N 1
ATOM 838 C CA . ALA A 1 112 ? 2.808 -2.362 8.698 1.00 97.94 112 ALA A CA 1
ATOM 839 C C . ALA A 1 112 ? 3.760 -3.533 8.995 1.00 97.94 112 ALA A C 1
ATOM 841 O O . ALA A 1 112 ? 4.539 -3.955 8.140 1.00 97.94 112 ALA A O 1
ATOM 842 N N . LYS A 1 113 ? 3.647 -4.123 10.192 1.00 98.19 113 LYS A N 1
ATOM 843 C CA . LYS A 1 113 ? 4.410 -5.319 10.578 1.00 98.19 113 LYS A CA 1
ATOM 844 C C . LYS A 1 113 ? 4.117 -6.515 9.668 1.00 98.19 113 LYS A C 1
ATOM 846 O O . LYS A 1 113 ? 5.029 -7.285 9.375 1.00 98.19 113 LYS A O 1
ATOM 851 N N . THR A 1 114 ? 2.874 -6.670 9.214 1.00 97.31 114 THR A N 1
ATOM 852 C CA . THR A 1 114 ? 2.495 -7.717 8.252 1.00 97.31 114 THR A CA 1
ATOM 853 C C . THR A 1 114 ? 3.216 -7.518 6.921 1.00 97.31 114 THR A C 1
ATOM 855 O O . THR A 1 114 ? 3.848 -8.461 6.448 1.00 97.31 114 THR A O 1
ATOM 858 N N . LEU A 1 115 ? 3.210 -6.298 6.371 1.00 97.62 115 LEU A N 1
ATOM 859 C CA . LEU A 1 115 ? 3.924 -5.977 5.128 1.00 97.62 115 LEU A CA 1
ATOM 860 C C . LEU A 1 115 ? 5.432 -6.225 5.256 1.00 97.62 115 LEU A C 1
ATOM 862 O O . LEU A 1 115 ? 6.025 -6.877 4.403 1.00 97.62 115 LEU A O 1
ATOM 866 N N . ILE A 1 116 ? 6.052 -5.766 6.348 1.00 98.00 116 ILE A N 1
ATOM 867 C CA . ILE A 1 116 ? 7.491 -5.958 6.592 1.00 98.00 116 ILE A CA 1
ATOM 868 C C . ILE A 1 116 ? 7.834 -7.449 6.668 1.00 98.00 116 ILE A C 1
ATOM 870 O O . ILE A 1 116 ? 8.782 -7.902 6.031 1.00 98.00 116 ILE A O 1
ATOM 874 N N . ASN A 1 117 ? 7.056 -8.232 7.417 1.00 98.25 117 ASN A N 1
ATOM 875 C CA . ASN A 1 117 ? 7.293 -9.668 7.531 1.00 98.25 117 ASN A CA 1
ATOM 876 C C . ASN A 1 117 ? 7.082 -10.393 6.197 1.00 98.25 117 ASN A C 1
ATOM 878 O O . ASN A 1 117 ? 7.843 -11.308 5.889 1.00 98.25 117 ASN A O 1
ATOM 882 N N . ALA A 1 118 ? 6.079 -10.003 5.412 1.00 97.88 118 ALA A N 1
ATOM 883 C CA . ALA A 1 118 ? 5.845 -10.568 4.089 1.00 97.88 118 ALA A CA 1
ATOM 884 C C . ALA A 1 118 ? 7.013 -10.262 3.138 1.00 97.88 118 ALA A C 1
ATOM 886 O O . ALA A 1 118 ? 7.550 -11.178 2.516 1.00 97.88 118 ALA A O 1
ATOM 887 N N . ALA A 1 119 ? 7.486 -9.011 3.126 1.00 96.75 119 ALA A N 1
ATOM 888 C CA . ALA A 1 119 ? 8.659 -8.580 2.369 1.00 96.75 119 ALA A CA 1
ATOM 889 C C . ALA A 1 119 ? 9.922 -9.381 2.740 1.00 96.75 119 ALA A C 1
ATOM 891 O O . ALA A 1 119 ? 10.592 -9.921 1.863 1.00 96.75 119 ALA A O 1
ATOM 892 N N . LEU A 1 120 ? 10.221 -9.506 4.039 1.00 97.75 120 LEU A N 1
ATOM 893 C CA . LEU A 1 120 ? 11.422 -10.193 4.533 1.00 97.75 120 LEU A CA 1
ATOM 894 C C . LEU A 1 120 ? 11.430 -11.697 4.245 1.00 97.75 120 LEU A C 1
ATOM 896 O O . LEU A 1 120 ? 12.494 -12.264 4.011 1.00 97.75 120 LEU A O 1
ATOM 900 N N . ASN A 1 121 ? 10.263 -12.341 4.289 1.00 97.56 121 ASN A N 1
ATOM 901 C CA . ASN A 1 121 ? 10.153 -13.793 4.143 1.00 97.56 121 ASN A CA 1
ATOM 902 C C . ASN A 1 121 ? 9.771 -14.239 2.725 1.00 97.56 121 ASN A C 1
ATOM 904 O O . ASN A 1 121 ? 9.715 -15.440 2.471 1.00 97.56 121 ASN A O 1
ATOM 908 N N . GLY A 1 122 ? 9.491 -13.307 1.809 1.00 96.38 122 GLY A N 1
ATOM 909 C CA . GLY A 1 122 ? 8.956 -13.648 0.490 1.00 96.38 122 GLY A CA 1
ATOM 910 C C . GLY A 1 122 ? 7.554 -14.260 0.555 1.00 96.38 122 GLY A C 1
ATOM 911 O O . GLY A 1 122 ? 7.212 -15.102 -0.272 1.00 96.38 122 GLY A O 1
ATOM 912 N N . THR A 1 123 ? 6.765 -13.899 1.570 1.00 96.94 123 THR A N 1
ATOM 913 C CA . THR A 1 123 ? 5.421 -14.451 1.768 1.00 96.94 123 THR A CA 1
ATOM 914 C C . THR A 1 123 ? 4.414 -13.676 0.935 1.00 96.94 123 THR A C 1
ATOM 916 O O . THR A 1 123 ? 4.311 -12.459 1.060 1.00 96.94 123 THR A O 1
ATOM 919 N N . THR A 1 124 ? 3.628 -14.402 0.149 1.00 97.00 124 THR A N 1
ATOM 920 C CA . THR A 1 124 ? 2.526 -13.852 -0.639 1.00 97.00 124 THR A CA 1
ATOM 921 C C . THR A 1 124 ? 1.338 -13.465 0.245 1.00 97.00 124 THR A C 1
ATOM 923 O O . THR A 1 124 ? 0.893 -14.255 1.086 1.00 97.00 124 THR A O 1
ATOM 926 N N . LEU A 1 125 ? 0.813 -12.256 0.054 1.00 96.06 125 LEU A N 1
ATOM 927 C CA . LEU A 1 125 ? -0.415 -11.771 0.685 1.00 96.06 125 LEU A CA 1
ATOM 928 C C . LEU A 1 125 ? -1.651 -12.144 -0.153 1.00 96.06 125 LEU A C 1
ATOM 930 O O . LEU A 1 125 ? -1.552 -12.711 -1.232 1.00 96.06 125 LEU A O 1
ATOM 934 N N . SER A 1 126 ? -2.860 -11.896 0.363 1.00 95.31 126 SER A N 1
ATOM 935 C CA . SER A 1 126 ? -4.074 -12.143 -0.434 1.00 95.31 126 SER A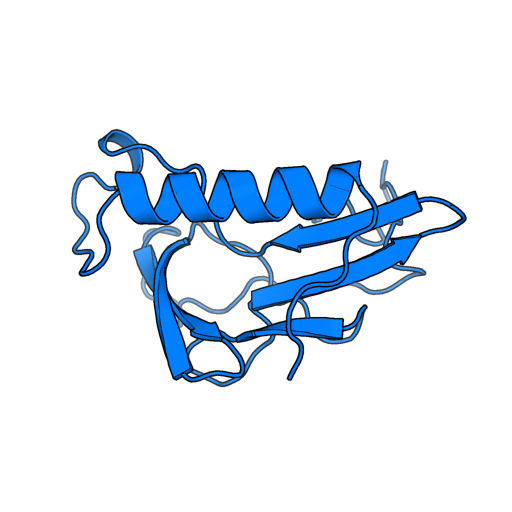 CA 1
ATOM 936 C C . SER A 1 126 ? -4.188 -11.118 -1.565 1.00 95.31 126 SER A C 1
ATOM 938 O O . SER A 1 126 ? -4.065 -9.923 -1.301 1.00 95.31 126 SER A O 1
ATOM 940 N N . HIS A 1 127 ? -4.476 -11.585 -2.783 1.00 94.88 127 HIS A N 1
ATOM 941 C CA . HIS A 1 127 ? -4.589 -10.754 -3.989 1.00 94.88 127 HIS A CA 1
ATOM 942 C C . HIS A 1 127 ? -6.022 -10.609 -4.498 1.00 94.88 127 HIS A C 1
ATOM 944 O O . HIS A 1 127 ? -6.891 -11.415 -4.148 1.00 94.88 127 HIS A O 1
ATOM 950 N N . TYR A 1 128 ? -6.242 -9.562 -5.296 1.00 92.50 128 TYR A N 1
ATOM 951 C CA . TYR A 1 128 ? -7.472 -9.310 -6.055 1.00 92.50 128 TYR A CA 1
ATOM 952 C C . TYR A 1 128 ? -7.537 -10.066 -7.378 1.00 92.50 128 TYR A C 1
ATOM 954 O O . TYR A 1 128 ? -6.473 -10.254 -7.998 1.00 92.50 128 TYR A O 1
#